Protein AF-A0A0Q9ACM1-F1 (afdb_monomer)

pLDDT: mean 86.05, std 12.72, range [46.66, 98.56]

Radius of gyration: 18.46 Å; Cα contacts (8 Å, |Δi|>4): 19; chains: 1; bounding box: 40×30×41 Å

Structure (mmCIF, N/CA/C/O backbone):
data_AF-A0A0Q9ACM1-F1
#
_entry.id   AF-A0A0Q9ACM1-F1
#
loop_
_atom_site.group_PDB
_atom_site.id
_atom_site.type_symbol
_atom_site.label_atom_id
_atom_site.label_alt_id
_atom_site.label_comp_id
_atom_site.label_asym_id
_atom_site.label_entity_id
_atom_site.label_seq_id
_atom_site.pdbx_PDB_ins_code
_atom_site.Cartn_x
_atom_site.Cartn_y
_atom_site.Cartn_z
_atom_site.occupancy
_atom_site.B_iso_or_equiv
_atom_site.auth_seq_id
_atom_site.auth_comp_id
_atom_site.auth_asym_id
_atom_site.auth_atom_id
_atom_site.pdbx_PDB_model_num
ATOM 1 N N . MET A 1 1 ? 18.859 17.083 -11.247 1.00 46.66 1 MET A N 1
ATOM 2 C CA . MET A 1 1 ? 18.791 16.302 -12.498 1.00 46.66 1 MET A CA 1
ATOM 3 C C . MET A 1 1 ? 17.705 15.258 -12.301 1.00 46.66 1 MET A C 1
ATOM 5 O O . MET A 1 1 ? 17.953 14.268 -11.628 1.00 46.66 1 MET A O 1
ATOM 9 N N . GLY A 1 2 ? 16.479 15.562 -12.726 1.00 63.56 2 GLY A N 1
ATOM 10 C CA . GLY A 1 2 ? 15.367 14.610 -12.679 1.00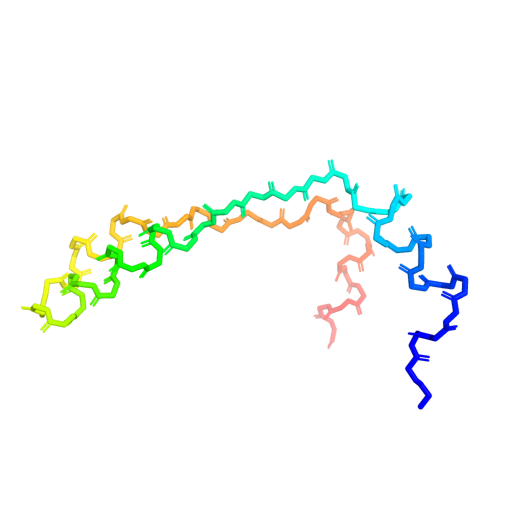 63.56 2 GLY A CA 1
ATOM 11 C C . GLY A 1 2 ? 15.363 13.732 -13.927 1.00 63.56 2 GLY A C 1
ATOM 12 O O . GLY A 1 2 ? 16.009 14.080 -14.917 1.00 63.56 2 GLY A O 1
ATOM 13 N N . LEU A 1 3 ? 14.633 12.617 -13.881 1.00 61.56 3 LEU A N 1
ATOM 14 C CA . LEU A 1 3 ? 14.278 11.855 -15.077 1.00 61.56 3 LEU A CA 1
ATOM 15 C C . LEU A 1 3 ? 13.470 12.797 -15.980 1.00 61.56 3 LEU A C 1
ATOM 17 O O . LEU A 1 3 ? 12.321 13.105 -15.674 1.00 61.56 3 LEU A O 1
ATOM 21 N N . ALA A 1 4 ? 14.099 13.337 -17.018 1.00 70.75 4 ALA A N 1
ATOM 22 C CA . ALA A 1 4 ? 13.459 14.207 -17.992 1.00 70.75 4 ALA A CA 1
ATOM 23 C C . ALA A 1 4 ? 13.622 13.590 -19.381 1.00 70.75 4 ALA A C 1
ATOM 25 O O . ALA A 1 4 ? 14.691 13.077 -19.718 1.00 70.75 4 ALA A O 1
ATOM 26 N N . GLY A 1 5 ? 12.562 13.661 -20.184 1.00 72.75 5 GLY A N 1
ATOM 27 C CA . GLY A 1 5 ? 12.544 13.144 -21.549 1.00 72.75 5 GLY A CA 1
ATOM 28 C C . GLY A 1 5 ? 12.277 11.641 -21.607 1.00 72.75 5 GLY A C 1
ATOM 29 O O . GLY A 1 5 ? 11.365 11.135 -20.957 1.00 72.75 5 GLY A O 1
ATOM 30 N N . GLU A 1 6 ? 13.069 10.927 -22.403 1.00 64.88 6 GLU A N 1
ATOM 31 C CA . GLU A 1 6 ? 12.848 9.516 -22.745 1.00 64.88 6 GLU A CA 1
ATOM 32 C C . GLU A 1 6 ? 12.796 8.592 -21.517 1.00 64.88 6 GLU A C 1
ATOM 34 O O . GLU A 1 6 ? 12.006 7.654 -21.478 1.00 64.88 6 GLU A O 1
ATOM 39 N N . ALA A 1 7 ? 13.570 8.897 -20.471 1.00 67.06 7 ALA A N 1
ATOM 40 C CA . ALA A 1 7 ? 13.548 8.130 -19.231 1.00 67.06 7 ALA A CA 1
ATOM 41 C C . ALA A 1 7 ? 12.187 8.197 -18.519 1.00 67.06 7 ALA A C 1
ATOM 43 O O . ALA A 1 7 ? 11.789 7.212 -17.917 1.00 67.06 7 ALA A O 1
ATOM 44 N N . THR A 1 8 ? 11.458 9.315 -18.602 1.00 72.88 8 THR A N 1
ATOM 45 C CA . THR A 1 8 ? 10.116 9.449 -18.008 1.00 72.88 8 THR A CA 1
ATOM 46 C C . THR A 1 8 ? 9.088 8.620 -18.771 1.00 72.88 8 THR A C 1
ATOM 48 O O . THR A 1 8 ? 8.274 7.948 -18.148 1.00 72.88 8 THR A O 1
ATOM 51 N N . VAL A 1 9 ? 9.155 8.640 -20.107 1.00 67.06 9 VAL A N 1
ATOM 52 C CA . VAL A 1 9 ? 8.253 7.875 -20.982 1.00 67.06 9 VAL A CA 1
ATOM 53 C C . VAL A 1 9 ? 8.483 6.379 -20.795 1.00 67.06 9 VAL A C 1
ATOM 55 O O . VAL A 1 9 ? 7.546 5.659 -20.483 1.00 67.06 9 VAL A O 1
ATOM 58 N N . ARG A 1 10 ? 9.737 5.914 -20.855 1.00 66.88 10 ARG A N 1
ATOM 59 C CA . ARG A 1 10 ? 10.053 4.498 -20.607 1.00 66.88 10 ARG A CA 1
ATOM 60 C C . ARG A 1 10 ? 9.669 4.061 -19.197 1.00 66.88 10 ARG A C 1
ATOM 62 O O . ARG A 1 10 ? 9.167 2.962 -19.010 1.00 66.88 10 ARG A O 1
ATOM 69 N N . TYR A 1 11 ? 9.864 4.918 -18.195 1.00 65.19 11 TYR A N 1
ATOM 70 C CA . TYR A 1 11 ? 9.461 4.579 -16.834 1.00 65.19 11 TYR A CA 1
ATOM 71 C C . TYR A 1 11 ? 7.944 4.407 -16.724 1.00 65.19 11 TYR A C 1
ATOM 73 O O . TYR A 1 11 ? 7.499 3.432 -16.132 1.00 65.19 11 TYR A O 1
ATOM 81 N N . ALA A 1 12 ? 7.166 5.326 -17.301 1.00 70.75 12 ALA A N 1
ATOM 82 C CA . ALA A 1 12 ? 5.708 5.296 -17.247 1.00 70.75 12 ALA A CA 1
ATOM 83 C C . ALA A 1 12 ? 5.098 4.168 -18.093 1.00 70.75 12 ALA A C 1
ATOM 85 O O . ALA A 1 12 ? 4.186 3.489 -17.630 1.00 70.75 12 ALA A O 1
ATOM 86 N N . ASP A 1 13 ? 5.621 3.954 -19.299 1.00 68.12 13 ASP A N 1
ATOM 87 C CA . ASP A 1 13 ? 4.982 3.093 -20.297 1.00 68.12 13 ASP A CA 1
ATOM 88 C C . ASP A 1 13 ? 5.624 1.703 -20.392 1.00 68.12 13 ASP A C 1
ATOM 90 O O . ASP A 1 13 ? 4.948 0.737 -20.738 1.00 68.12 13 ASP A O 1
ATOM 94 N N . GLU A 1 14 ? 6.921 1.573 -20.087 1.00 72.25 14 GLU A N 1
ATOM 95 C CA . GLU A 1 14 ? 7.668 0.322 -20.282 1.00 72.25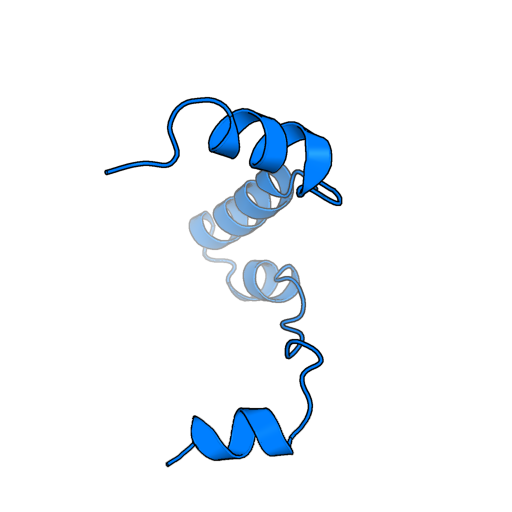 14 GLU A CA 1
ATOM 96 C C . GLU A 1 14 ? 8.057 -0.369 -18.968 1.00 72.25 14 GLU A C 1
ATOM 98 O O . GLU A 1 14 ? 8.239 -1.587 -18.956 1.00 72.25 14 GLU A O 1
ATOM 103 N N . TRP A 1 15 ? 8.229 0.370 -17.863 1.00 75.19 15 TRP A N 1
ATOM 104 C CA . TRP A 1 15 ? 8.735 -0.194 -16.597 1.00 75.19 15 TRP A CA 1
ATOM 105 C C . TRP A 1 15 ? 7.677 -0.317 -15.494 1.00 75.19 15 TRP A C 1
ATOM 107 O O . TRP A 1 15 ? 7.907 -1.030 -14.514 1.00 75.19 15 TRP A O 1
ATOM 117 N N . ILE A 1 16 ? 6.508 0.315 -15.642 1.00 82.31 16 ILE A N 1
ATOM 118 C CA . ILE A 1 16 ? 5.361 0.061 -14.765 1.00 82.31 16 ILE A CA 1
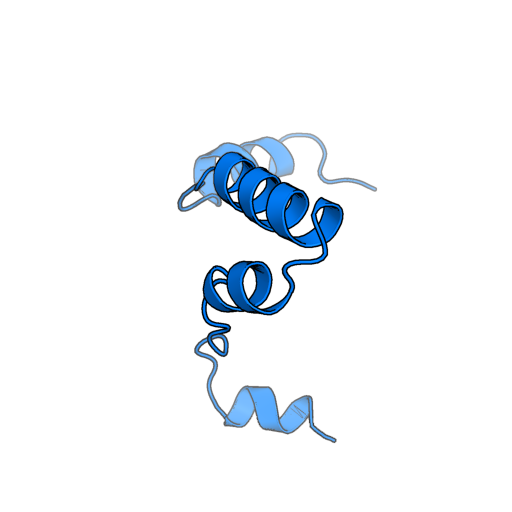ATOM 119 C C . ILE A 1 16 ? 4.719 -1.266 -15.174 1.00 82.31 16 ILE A C 1
ATOM 121 O O . ILE A 1 16 ? 4.120 -1.394 -16.236 1.00 82.31 16 ILE A O 1
ATOM 125 N N . VAL A 1 17 ? 4.814 -2.259 -14.293 1.00 85.44 17 VAL A N 1
ATOM 126 C CA . VAL A 1 17 ? 4.179 -3.575 -14.486 1.00 85.44 17 VAL A CA 1
ATOM 127 C C . VAL A 1 17 ? 2.706 -3.596 -14.061 1.00 85.44 17 VAL A C 1
ATOM 129 O O . VAL A 1 17 ? 1.976 -4.521 -14.408 1.00 85.44 17 VAL A O 1
ATOM 132 N N . GLY A 1 18 ? 2.261 -2.587 -13.309 1.00 86.25 18 GLY A N 1
ATOM 133 C CA . GLY A 1 18 ? 0.885 -2.442 -12.845 1.00 86.25 18 GLY A CA 1
ATOM 134 C C . GLY A 1 18 ? 0.737 -1.330 -11.808 1.00 86.25 18 GLY A C 1
ATOM 135 O O . GLY A 1 18 ? 1.707 -0.949 -11.152 1.00 86.25 18 GLY A O 1
ATOM 136 N N . ILE A 1 19 ? -0.485 -0.814 -11.672 1.00 87.88 19 ILE A N 1
ATOM 137 C CA . ILE A 1 19 ? -0.871 0.170 -10.655 1.00 87.88 19 ILE A CA 1
ATOM 138 C C . ILE A 1 19 ? -2.148 -0.328 -9.985 1.00 87.88 19 ILE A C 1
ATOM 140 O O . ILE A 1 19 ? -3.114 -0.670 -10.664 1.00 87.88 19 ILE A O 1
ATOM 144 N N . GLU A 1 20 ? -2.151 -0.329 -8.658 1.00 91.12 20 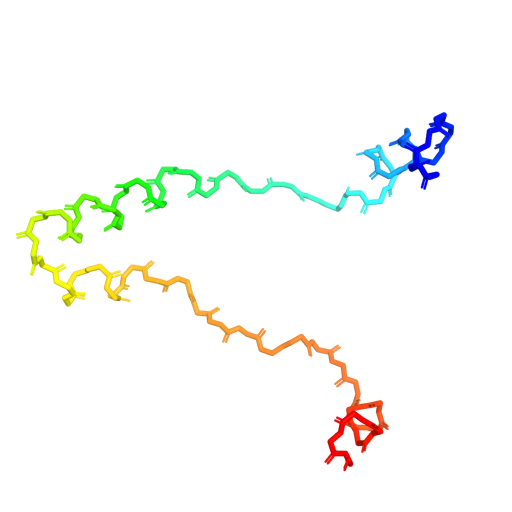GLU A N 1
ATOM 145 C CA . GLU A 1 20 ? -3.330 -0.594 -7.840 1.00 91.12 20 GLU A CA 1
ATOM 146 C C . GLU A 1 20 ? -3.703 0.681 -7.079 1.00 91.12 20 GLU A C 1
ATOM 148 O O . GLU A 1 20 ? -2.856 1.286 -6.415 1.00 91.12 20 GLU A O 1
ATOM 153 N N . ASP A 1 21 ? -4.962 1.114 -7.187 1.00 94.81 21 ASP A N 1
ATOM 154 C CA . ASP A 1 21 ? -5.455 2.254 -6.414 1.00 94.81 21 ASP A CA 1
ATOM 155 C C . ASP A 1 21 ? -5.860 1.813 -5.005 1.00 94.81 21 ASP A C 1
ATOM 157 O O . ASP A 1 21 ? -6.966 1.331 -4.766 1.00 94.81 21 ASP A O 1
ATOM 161 N N . VAL A 1 22 ? -4.958 2.030 -4.053 1.00 95.12 22 VAL A N 1
ATOM 162 C CA . VAL A 1 22 ? -5.178 1.755 -2.626 1.00 95.12 22 VAL A CA 1
ATOM 163 C C . VAL A 1 22 ? -5.738 2.962 -1.861 1.00 95.12 22 VAL A C 1
ATOM 165 O O . VAL A 1 22 ? -5.889 2.919 -0.639 1.00 95.12 22 VAL A O 1
ATOM 168 N N . THR A 1 23 ? -6.066 4.061 -2.549 1.00 96.81 23 THR A N 1
ATOM 169 C CA . THR A 1 23 ? -6.588 5.284 -1.918 1.00 96.81 23 THR A CA 1
ATOM 170 C C . THR A 1 23 ? -7.879 5.045 -1.125 1.00 96.81 23 THR A C 1
ATOM 172 O O . THR A 1 23 ? -7.994 5.601 -0.027 1.00 96.81 23 THR A O 1
ATOM 175 N N . PRO A 1 24 ? -8.857 4.246 -1.605 1.00 97.81 24 PRO A N 1
ATOM 176 C CA . PRO A 1 24 ? -10.055 3.941 -0.824 1.00 97.81 24 PRO A CA 1
ATOM 177 C C . PRO A 1 24 ? -9.728 3.244 0.504 1.00 97.81 24 PRO A C 1
ATOM 179 O O . PRO A 1 24 ? -10.214 3.682 1.544 1.00 97.81 24 PRO A O 1
ATOM 182 N N . LEU A 1 25 ? -8.828 2.254 0.480 1.00 97.00 25 LEU A N 1
ATOM 183 C CA . LEU A 1 25 ? -8.373 1.532 1.673 1.00 97.00 25 LEU A CA 1
ATOM 184 C C . LEU A 1 25 ? -7.692 2.475 2.674 1.00 97.00 25 LEU A C 1
ATOM 186 O O . LEU A 1 25 ? -8.002 2.471 3.864 1.00 97.00 25 LEU A O 1
ATOM 190 N N . ALA A 1 26 ? -6.806 3.351 2.193 1.00 97.38 26 ALA A N 1
ATOM 191 C CA . ALA A 1 26 ? -6.137 4.329 3.047 1.00 97.38 26 ALA A CA 1
ATOM 192 C C . ALA A 1 26 ? -7.131 5.293 3.725 1.00 97.38 26 ALA A C 1
ATOM 194 O O . ALA A 1 26 ? -6.951 5.661 4.888 1.00 97.38 26 ALA A O 1
ATOM 195 N N . ARG A 1 27 ? -8.195 5.698 3.017 1.00 98.44 27 ARG A N 1
ATOM 196 C CA . ARG A 1 27 ? -9.262 6.544 3.579 1.00 98.44 27 ARG A CA 1
ATOM 197 C C . ARG A 1 27 ? -10.080 5.812 4.640 1.00 98.44 27 ARG A C 1
ATOM 199 O O . ARG A 1 27 ? -10.432 6.433 5.639 1.00 98.44 27 ARG A O 1
ATOM 206 N N . GLU A 1 28 ? -10.358 4.529 4.442 1.00 98.19 28 GLU A N 1
ATOM 207 C CA . GLU A 1 28 ? -11.078 3.691 5.405 1.00 98.19 28 GLU A CA 1
ATOM 208 C C . GLU A 1 28 ? -10.292 3.537 6.712 1.00 98.19 28 GLU A C 1
ATOM 210 O O . GLU A 1 28 ? -10.793 3.890 7.782 1.00 98.19 28 GLU A O 1
ATOM 215 N N . ILE A 1 29 ? -9.014 3.157 6.617 1.00 98.31 29 ILE A N 1
ATOM 216 C CA . ILE A 1 29 ? -8.099 3.080 7.766 1.00 98.31 29 ILE A CA 1
ATOM 217 C C . ILE A 1 29 ? -8.030 4.435 8.484 1.00 98.31 29 ILE A C 1
ATOM 219 O O . ILE A 1 29 ? -8.137 4.506 9.709 1.00 98.31 29 ILE A O 1
ATOM 223 N N . HIS A 1 30 ? -7.903 5.536 7.733 1.00 98.25 30 HIS A N 1
ATOM 224 C CA . HIS A 1 30 ? -7.898 6.879 8.313 1.00 98.25 30 HIS A CA 1
ATOM 225 C C . HIS A 1 30 ? -9.198 7.204 9.066 1.00 98.25 30 HIS A C 1
ATOM 227 O O . HIS A 1 30 ? -9.148 7.856 10.111 1.00 98.25 30 HIS A O 1
ATOM 233 N N . GLY A 1 31 ? -10.346 6.745 8.562 1.00 98.56 31 GLY A N 1
ATOM 234 C CA . GLY A 1 31 ? -11.644 6.864 9.224 1.00 98.56 31 GLY A CA 1
ATOM 235 C C . GLY A 1 31 ? -11.660 6.184 10.595 1.00 98.56 31 GLY A C 1
ATOM 236 O O . GLY A 1 31 ? -12.011 6.829 11.583 1.00 98.56 31 GLY A O 1
ATOM 237 N N . HIS A 1 32 ? -11.197 4.933 10.676 1.00 98.50 32 HIS A N 1
ATOM 238 C CA . HIS A 1 32 ? -11.082 4.190 11.938 1.00 98.50 32 HIS A CA 1
ATOM 239 C C . HIS A 1 32 ? -10.132 4.869 12.932 1.00 98.50 32 HIS A C 1
ATOM 241 O O . HIS A 1 32 ? -10.491 5.082 14.092 1.00 98.50 32 HIS A O 1
ATOM 247 N N . VAL A 1 33 ? -8.968 5.335 12.464 1.00 98.25 33 VAL A N 1
ATOM 248 C CA . VAL A 1 33 ? -8.020 6.098 13.294 1.00 98.25 33 VAL A CA 1
ATOM 249 C C . VAL A 1 33 ? -8.660 7.374 13.846 1.00 98.25 33 VAL A C 1
ATOM 251 O O . VAL A 1 33 ? -8.483 7.699 15.018 1.00 98.25 33 VAL A O 1
ATOM 254 N N . ARG A 1 34 ? -9.432 8.104 13.032 1.00 98.25 34 ARG A N 1
ATOM 255 C CA . ARG A 1 34 ? -10.134 9.322 13.472 1.00 98.25 34 ARG A CA 1
ATOM 256 C C . ARG A 1 34 ? -11.260 9.039 14.462 1.00 98.25 34 ARG A C 1
ATOM 258 O O . ARG A 1 34 ? -11.527 9.892 15.303 1.00 98.25 34 ARG A O 1
ATOM 265 N N . ALA A 1 35 ? -11.880 7.866 14.377 1.00 97.88 35 ALA A N 1
ATOM 266 C CA . ALA A 1 35 ? -12.873 7.391 15.335 1.00 97.88 35 ALA A CA 1
ATOM 267 C C . ALA A 1 35 ? -12.254 6.829 16.632 1.00 97.88 35 ALA A C 1
ATOM 269 O O . ALA A 1 35 ? -12.984 6.585 17.589 1.00 97.88 35 ALA A O 1
ATOM 270 N N . GLY A 1 36 ? -10.927 6.649 16.685 1.00 98.19 36 GLY A N 1
ATOM 271 C CA . GLY A 1 36 ? -10.219 6.054 17.823 1.00 98.19 36 GLY A CA 1
ATOM 272 C C . GLY A 1 36 ? -10.257 4.522 17.860 1.00 98.19 36 GLY A C 1
ATOM 273 O O . GLY A 1 36 ? -9.786 3.932 18.828 1.00 98.19 36 GLY A O 1
ATOM 274 N N . ASP A 1 37 ? -10.785 3.880 16.816 1.00 98.06 37 ASP A N 1
ATOM 275 C CA . ASP A 1 37 ? -10.877 2.424 16.691 1.00 98.06 37 ASP A CA 1
ATOM 276 C C . ASP A 1 37 ? -9.613 1.867 16.019 1.00 98.06 37 ASP A C 1
ATOM 278 O O . ASP A 1 37 ? -9.558 1.629 14.811 1.00 98.06 37 ASP A O 1
ATOM 282 N N . LEU A 1 38 ? -8.541 1.749 16.804 1.00 97.88 38 LEU A N 1
ATOM 283 C CA . LEU A 1 38 ? -7.235 1.332 16.289 1.00 97.88 38 LEU A CA 1
ATOM 284 C C . LEU A 1 38 ? -7.183 -0.155 15.933 1.00 97.88 38 LEU A C 1
ATOM 286 O O . LEU A 1 38 ? -6.468 -0.514 15.002 1.00 97.88 38 LEU A O 1
ATOM 290 N N . ASP A 1 39 ? -7.955 -0.999 16.614 1.00 98.00 39 ASP A N 1
ATOM 291 C CA . ASP A 1 39 ? -7.981 -2.435 16.333 1.00 98.00 39 ASP A CA 1
ATOM 292 C C . ASP A 1 39 ? -8.566 -2.701 14.940 1.00 98.00 39 ASP A C 1
ATOM 294 O O . ASP A 1 39 ? -7.972 -3.442 14.151 1.00 98.00 39 ASP A O 1
ATOM 298 N N . ALA A 1 40 ? -9.670 -2.029 14.588 1.00 97.06 40 ALA A N 1
ATOM 299 C CA . ALA A 1 40 ? -10.230 -2.099 13.240 1.00 97.06 40 ALA A CA 1
ATOM 300 C C . ALA A 1 40 ? -9.268 -1.533 12.183 1.00 97.06 40 ALA A C 1
ATOM 302 O O . ALA A 1 40 ? -9.103 -2.124 11.117 1.00 97.06 40 ALA A O 1
ATOM 303 N N . ALA A 1 41 ? -8.579 -0.425 12.483 1.00 97.62 41 ALA A N 1
ATOM 304 C CA . ALA A 1 41 ? -7.583 0.152 11.581 1.00 97.62 41 ALA A CA 1
ATOM 305 C C . ALA A 1 41 ? -6.409 -0.809 11.317 1.00 97.62 41 ALA A C 1
ATOM 307 O O . ALA A 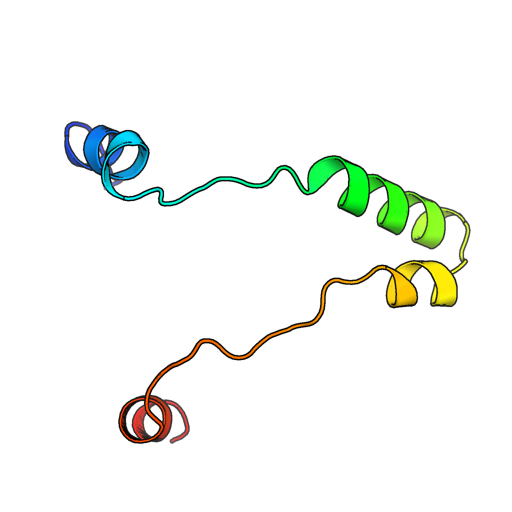1 41 ? -5.990 -0.971 10.172 1.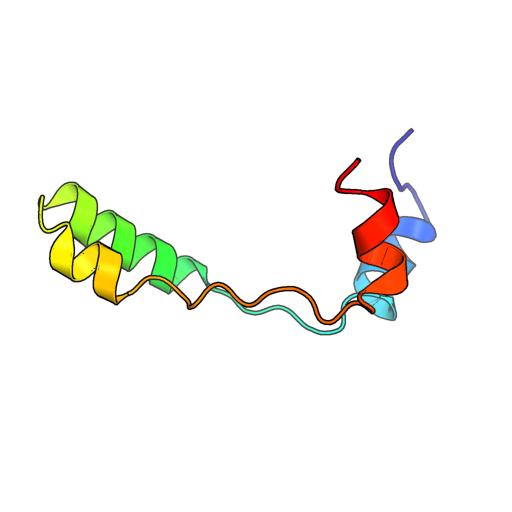00 97.62 41 ALA A O 1
ATOM 308 N N . THR A 1 42 ? -5.885 -1.458 12.362 1.00 96.50 42 THR A N 1
ATOM 309 C CA . THR A 1 42 ? -4.776 -2.415 12.257 1.00 96.50 42 THR A CA 1
ATOM 310 C C . THR A 1 42 ? -5.183 -3.681 11.511 1.00 96.50 42 THR A C 1
ATOM 312 O O . THR A 1 42 ? -4.394 -4.182 10.714 1.00 96.50 42 THR A O 1
ATOM 315 N N . ALA A 1 43 ? -6.408 -4.172 11.709 1.00 96.69 43 ALA A N 1
ATOM 316 C CA . ALA A 1 43 ? -6.914 -5.354 11.010 1.00 96.69 43 ALA A CA 1
ATOM 317 C C . ALA A 1 43 ? -7.015 -5.172 9.482 1.00 96.69 43 ALA A C 1
ATOM 319 O O . ALA A 1 43 ? -7.005 -6.158 8.749 1.00 96.69 43 ALA A O 1
ATOM 320 N N . LEU A 1 44 ? -7.101 -3.926 9.005 1.00 96.81 44 LEU A N 1
ATOM 321 C CA . LEU A 1 44 ? -7.176 -3.579 7.582 1.00 96.81 44 LEU A CA 1
ATOM 322 C C . LEU A 1 44 ? -5.806 -3.328 6.932 1.00 96.81 44 LEU A C 1
ATOM 324 O O . LEU A 1 44 ? -5.741 -3.097 5.722 1.00 96.81 44 LEU A O 1
ATOM 328 N N . LEU A 1 45 ? -4.710 -3.336 7.699 1.00 94.75 45 LEU A N 1
ATOM 329 C CA . LEU A 1 45 ? -3.381 -3.108 7.136 1.00 94.75 45 LEU A CA 1
ATOM 330 C C . LEU A 1 45 ? -2.991 -4.253 6.185 1.00 94.75 45 LEU A C 1
ATOM 332 O O . LEU A 1 45 ? -3.116 -5.422 6.556 1.00 94.75 45 LEU A O 1
ATOM 336 N N . PRO A 1 46 ? -2.475 -3.944 4.980 1.00 91.75 46 PRO A N 1
ATOM 337 C CA . PRO A 1 46 ? -1.921 -4.962 4.099 1.00 91.75 46 PRO A CA 1
ATOM 338 C C . PRO A 1 46 ? -0.766 -5.709 4.770 1.00 91.75 46 PRO A C 1
ATOM 340 O O . PRO A 1 46 ? 0.068 -5.103 5.443 1.00 91.75 46 PRO A O 1
ATOM 343 N N . GLU A 1 47 ? -0.677 -7.016 4.533 1.00 91.69 47 GLU A N 1
ATOM 344 C CA . GLU A 1 47 ? 0.434 -7.822 5.035 1.00 91.69 47 GLU A CA 1
ATOM 345 C C . GLU A 1 47 ? 1.766 -7.367 4.422 1.00 91.69 47 GLU A C 1
ATOM 347 O O . GLU A 1 47 ? 1.961 -7.388 3.199 1.00 91.69 47 GLU A O 1
ATOM 352 N N . GLU A 1 48 ? 2.717 -6.996 5.279 1.00 91.00 48 GLU A N 1
ATOM 353 C CA . GLU A 1 48 ? 4.083 -6.729 4.850 1.00 91.00 48 GLU A CA 1
ATOM 354 C C . GLU A 1 48 ? 4.761 -8.033 4.418 1.00 91.00 48 GLU A C 1
ATOM 356 O O . GLU A 1 48 ? 4.898 -8.986 5.187 1.00 91.00 48 GLU A O 1
ATOM 361 N N . ARG A 1 49 ? 5.220 -8.071 3.165 1.00 88.25 49 ARG A N 1
ATOM 362 C CA . ARG A 1 49 ? 5.927 -9.220 2.595 1.00 88.25 49 ARG A CA 1
ATOM 363 C C . ARG A 1 49 ? 7.368 -8.826 2.293 1.00 88.25 49 ARG A C 1
ATOM 365 O O . ARG A 1 49 ? 7.574 -7.887 1.519 1.00 88.25 49 ARG A O 1
ATOM 372 N N . PRO A 1 50 ? 8.369 -9.532 2.847 1.00 87.62 50 PRO A N 1
ATOM 373 C CA . PRO A 1 50 ? 9.755 -9.322 2.463 1.00 87.62 50 PRO A CA 1
ATOM 374 C C . PRO A 1 50 ? 9.914 -9.452 0.949 1.00 87.62 50 PRO A C 1
ATOM 376 O O . PRO A 1 50 ? 9.388 -10.382 0.333 1.00 87.62 50 PRO A O 1
ATOM 379 N N . TYR A 1 51 ? 10.651 -8.522 0.348 1.00 85.19 51 TYR A N 1
ATOM 380 C CA . TYR A 1 51 ? 10.931 -8.593 -1.079 1.00 85.19 51 TYR A CA 1
ATOM 381 C C . TYR A 1 51 ? 11.745 -9.866 -1.380 1.00 85.19 51 TYR A C 1
ATOM 383 O O . TYR A 1 51 ? 12.718 -10.130 -0.666 1.00 85.19 51 TYR A O 1
ATOM 391 N N . PRO A 1 52 ? 11.386 -10.664 -2.404 1.00 86.75 52 PRO A N 1
ATOM 392 C CA . PRO A 1 52 ? 12.044 -11.935 -2.683 1.00 86.75 52 PRO A CA 1
ATOM 393 C C . PRO A 1 52 ? 13.428 -11.694 -3.294 1.00 86.75 52 PRO A C 1
ATOM 395 O O . PRO A 1 52 ? 13.611 -11.653 -4.509 1.00 86.75 52 PRO A O 1
ATOM 398 N N . VAL A 1 53 ? 14.424 -11.523 -2.432 1.00 90.31 53 VAL A N 1
ATOM 399 C CA . VAL A 1 53 ? 15.829 -11.356 -2.802 1.00 90.31 53 VAL A CA 1
ATOM 400 C C . VAL A 1 53 ? 16.665 -12.462 -2.160 1.00 90.31 53 VAL A C 1
ATOM 402 O O . VAL A 1 53 ? 16.381 -12.918 -1.056 1.00 90.31 53 VAL A O 1
ATOM 405 N N . ALA A 1 54 ? 17.702 -12.923 -2.862 1.00 90.06 54 ALA A N 1
ATOM 406 C CA . ALA A 1 54 ? 18.573 -13.980 -2.362 1.00 90.06 54 ALA A CA 1
ATOM 407 C C . ALA A 1 54 ? 19.296 -13.558 -1.069 1.00 90.06 54 ALA A C 1
ATOM 409 O O . ALA A 1 54 ? 19.859 -12.464 -0.989 1.00 90.06 54 ALA A O 1
ATOM 410 N N . GLU A 1 55 ? 19.378 -14.465 -0.092 1.00 86.75 55 GLU A N 1
ATOM 411 C CA . GLU A 1 55 ? 20.036 -14.221 1.203 1.00 86.75 55 GLU A CA 1
ATOM 412 C C . GLU A 1 55 ? 21.489 -13.739 1.066 1.00 86.75 55 GLU A C 1
ATOM 414 O O . GLU A 1 55 ? 21.937 -12.876 1.818 1.00 86.75 55 GLU A O 1
ATOM 419 N N . ALA A 1 56 ? 22.215 -14.213 0.049 1.00 87.75 56 ALA A N 1
ATOM 420 C CA . ALA A 1 56 ? 23.580 -13.766 -0.237 1.00 87.75 56 ALA A CA 1
ATOM 421 C C . ALA A 1 56 ? 23.676 -12.260 -0.562 1.00 87.75 56 ALA A C 1
ATOM 423 O O . ALA A 1 56 ? 24.690 -11.625 -0.271 1.00 87.75 56 ALA A O 1
ATOM 424 N N . VAL A 1 57 ? 22.625 -11.675 -1.148 1.00 89.19 57 VAL A N 1
ATOM 425 C CA . VAL A 1 57 ? 22.542 -10.232 -1.414 1.00 89.19 57 VAL A CA 1
ATOM 426 C C . VAL A 1 57 ? 22.237 -9.482 -0.116 1.00 89.19 57 VAL A C 1
ATOM 428 O O . VAL A 1 57 ? 22.907 -8.495 0.189 1.00 89.19 57 VAL A O 1
ATOM 431 N N . LEU A 1 58 ? 21.292 -9.984 0.686 1.00 86.75 58 LEU A N 1
ATOM 432 C CA . LEU A 1 58 ? 20.914 -9.386 1.973 1.00 86.75 58 LEU A CA 1
ATOM 433 C C . LEU A 1 58 ? 22.054 -9.404 2.996 1.00 86.75 58 LEU A C 1
ATOM 435 O O . LEU A 1 58 ? 22.201 -8.455 3.764 1.00 86.75 58 LEU A O 1
ATOM 439 N N . ALA A 1 59 ? 22.900 -10.437 2.981 1.00 87.00 59 ALA A N 1
ATOM 440 C CA . ALA A 1 59 ? 24.036 -10.577 3.891 1.00 87.00 59 ALA A CA 1
ATOM 441 C C . ALA A 1 59 ? 24.985 -9.364 3.870 1.00 87.00 59 ALA A C 1
ATOM 443 O O . ALA A 1 59 ? 25.610 -9.049 4.879 1.00 87.00 59 ALA A O 1
ATOM 444 N N . ARG A 1 60 ? 25.068 -8.649 2.740 1.00 82.12 60 ARG A N 1
ATOM 445 C CA . ARG A 1 60 ? 25.916 -7.456 2.580 1.00 82.12 60 ARG A CA 1
ATOM 446 C C . ARG A 1 60 ? 25.312 -6.187 3.187 1.00 82.12 60 ARG A C 1
ATOM 448 O O . ARG A 1 60 ? 26.057 -5.243 3.417 1.00 82.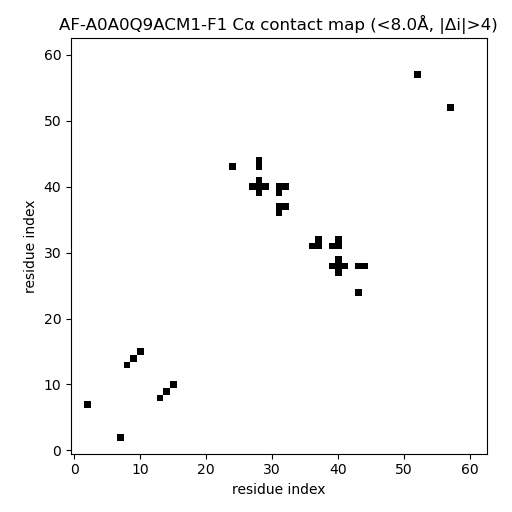12 60 ARG A O 1
ATOM 455 N N . LEU A 1 61 ? 23.998 -6.163 3.418 1.00 84.12 61 LEU A N 1
ATOM 456 C CA . LEU A 1 61 ? 23.260 -5.028 3.988 1.00 84.12 61 LEU A CA 1
ATOM 457 C C . LEU A 1 61 ? 23.074 -5.138 5.510 1.00 84.12 61 LEU A C 1
ATOM 459 O O . LEU A 1 61 ? 22.686 -4.168 6.146 1.00 84.12 61 LEU A O 1
ATOM 463 N N . ARG A 1 62 ? 23.329 -6.318 6.089 1.00 79.88 62 ARG A N 1
ATOM 464 C CA . ARG A 1 62 ? 23.151 -6.619 7.522 1.00 79.88 62 ARG A CA 1
ATOM 465 C C . ARG A 1 62 ? 24.441 -6.466 8.354 1.00 79.88 62 ARG A C 1
ATOM 467 O O . ARG A 1 62 ? 24.457 -6.896 9.503 1.00 79.88 62 ARG A O 1
ATOM 474 N N . ARG A 1 63 ? 25.519 -5.924 7.772 1.00 61.19 63 ARG A N 1
ATOM 475 C CA . ARG A 1 63 ? 26.798 -5.639 8.449 1.00 61.19 63 ARG A CA 1
ATOM 476 C C . ARG A 1 63 ? 26.839 -4.181 8.884 1.00 61.19 63 ARG A C 1
ATOM 478 O O . ARG A 1 63 ? 27.337 -3.948 10.003 1.00 61.19 63 ARG A O 1
#

Sequence (63 aa):
MGLAGEATVRYADEWIVGIEDVTPLAREIHGHVRAGDLDAATALLPEERPYPVAEAVLARLRR

Mean predicted aligned error: 8.4 Å

Nearest PDB structures (foldseek):
  3ffl-assembly2_D  TM=4.340E-01  e=9.633E+00  Homo sapiens

Foldseek 3Di:
DDCDDPSVVCVVPPVPPDDDPCVVLVVVLVVCVVV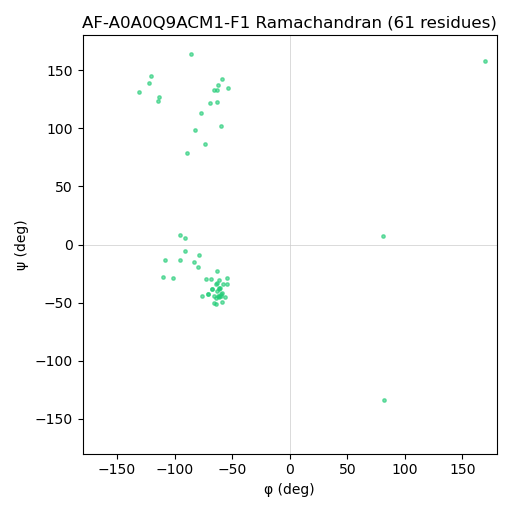VNNVVSVVSDDDDDPDPDDVVVVVVVVD

Secondary structure (DSSP, 8-state):
----THHHHHIIIII-------HHHHHHHHHHHHHT-HHHHHHTSPPP----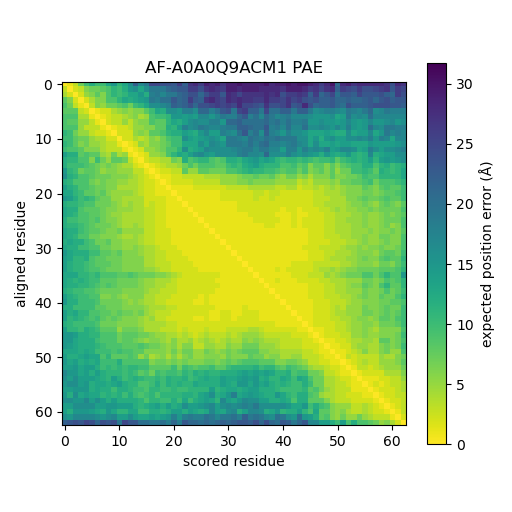--HHHHTTT--

Solvent-accessible surface area (backbone atoms only — not comparable to full-atom values): 4178 Å² total; per-residue (Å²): 139,74,79,66,66,69,61,42,52,44,45,66,72,70,64,54,90,77,86,81,88,55,62,66,59,55,52,52,36,50,50,27,51,73,73,67,39,54,68,66,25,58,73,68,55,78,83,88,71,82,77,96,66,62,64,80,64,52,60,73,76,76,116